Protein AF-A0A632X1U2-F1 (afdb_monomer)

Sequence (63 aa):
MKTFKGLSLVPLDALKSISAIIECGHLMTSCSDKECEEIGDVIIDFARQYAASAHAYAQEEKK

Secondary structure (DSSP, 8-state):
--EETTEE-SHHHHHHHHHHHHHHHHHHHTSS-HHHHHHHHHHHHHHHHHHHHHHHHHHHTT-

Radius of gyration: 13.24 Å; Cα contacts (8 Å, |Δi|>4): 60; chains: 1; bounding box: 28×14×41 Å

Mean predicted aligned error: 2.95 Å

Structure (mmCIF, N/CA/C/O backbone):
data_AF-A0A632X1U2-F1
#
_entry.id   AF-A0A632X1U2-F1
#
loop_
_atom_site.group_PDB
_atom_site.id
_atom_site.type_symbol
_atom_site.label_atom_id
_atom_site.label_alt_id
_atom_site.label_comp_id
_atom_site.label_asym_id
_atom_site.label_entity_id
_atom_site.label_seq_id
_atom_site.pdbx_PDB_ins_code
_atom_site.Cartn_x
_atom_site.Cartn_y
_atom_site.Cartn_z
_atom_site.occupancy
_atom_site.B_iso_or_equiv
_atom_site.auth_seq_id
_atom_site.auth_comp_id
_atom_site.auth_asym_id
_atom_site.auth_atom_id
_atom_site.pdbx_PDB_model_num
ATOM 1 N N . MET A 1 1 ? -2.178 8.084 19.439 1.00 71.12 1 MET A N 1
ATOM 2 C CA . MET A 1 1 ? -2.847 7.571 18.224 1.00 71.12 1 MET A CA 1
ATOM 3 C C . MET A 1 1 ? -2.032 6.395 17.711 1.00 71.12 1 MET A C 1
ATOM 5 O O . MET A 1 1 ? -0.817 6.547 17.616 1.00 71.12 1 MET A O 1
ATOM 9 N N . LYS A 1 2 ? -2.634 5.223 17.465 1.00 87.31 2 LYS A N 1
ATOM 10 C CA . LYS A 1 2 ? -1.886 4.082 16.912 1.00 87.31 2 LYS A CA 1
ATOM 11 C C . LYS A 1 2 ? -1.545 4.397 15.451 1.00 87.31 2 LYS A C 1
ATOM 13 O O . LYS A 1 2 ? -2.390 4.914 14.722 1.00 87.31 2 LYS A O 1
ATOM 18 N N . THR A 1 3 ? -0.306 4.148 15.043 1.00 96.38 3 THR A N 1
ATOM 19 C CA . THR A 1 3 ? 0.177 4.463 13.691 1.00 96.38 3 THR A CA 1
ATOM 20 C C . THR A 1 3 ? 0.964 3.294 13.109 1.00 96.38 3 THR A C 1
ATOM 22 O O . THR A 1 3 ? 1.524 2.485 13.849 1.00 96.38 3 THR A O 1
ATOM 25 N N . PHE A 1 4 ? 1.018 3.209 11.781 1.00 97.00 4 PHE A N 1
ATOM 26 C CA . PHE A 1 4 ? 1.916 2.326 11.040 1.00 97.00 4 PHE A CA 1
ATOM 27 C C . PHE A 1 4 ? 3.000 3.174 10.388 1.00 97.00 4 PHE A C 1
ATOM 29 O O . PHE A 1 4 ? 2.724 3.915 9.449 1.00 97.00 4 PHE A O 1
ATOM 36 N N . LYS A 1 5 ? 4.232 3.102 10.908 1.00 95.69 5 LYS A N 1
ATOM 37 C CA . LYS A 1 5 ? 5.374 3.888 10.399 1.00 95.69 5 LYS A CA 1
ATOM 38 C C . LYS A 1 5 ? 5.049 5.390 10.252 1.00 95.69 5 LYS A C 1
ATOM 40 O O . LYS A 1 5 ? 5.433 6.025 9.279 1.00 95.69 5 LYS A O 1
ATOM 45 N N . GLY A 1 6 ? 4.306 5.944 11.214 1.00 95.75 6 GLY A N 1
ATOM 46 C CA . GLY A 1 6 ? 3.863 7.345 11.212 1.00 95.75 6 GLY A CA 1
ATOM 47 C C . GLY A 1 6 ? 2.553 7.621 10.462 1.00 95.75 6 GLY A C 1
ATOM 48 O O . GLY A 1 6 ? 2.011 8.714 10.596 1.00 95.75 6 GLY A O 1
ATOM 49 N N . LEU A 1 7 ? 1.998 6.645 9.739 1.00 96.75 7 LEU A N 1
ATOM 50 C CA . LEU A 1 7 ? 0.714 6.761 9.042 1.00 96.75 7 LEU A CA 1
ATOM 51 C C . LEU A 1 7 ? -0.461 6.408 9.967 1.00 96.75 7 LEU A C 1
ATOM 53 O O . LEU A 1 7 ? -0.366 5.498 10.795 1.00 96.75 7 LEU A O 1
ATOM 57 N N . SER A 1 8 ? -1.570 7.138 9.837 1.00 97.00 8 SER A N 1
ATOM 58 C CA . SER A 1 8 ? -2.764 6.984 10.679 1.00 97.00 8 SER A CA 1
ATOM 59 C C . SER A 1 8 ? -3.418 5.611 10.515 1.00 97.00 8 SER A C 1
ATOM 61 O O . SER A 1 8 ? -3.778 5.233 9.412 1.00 97.00 8 SER A O 1
ATOM 63 N N . LEU A 1 9 ? -3.663 4.882 11.608 1.00 96.94 9 LEU A N 1
ATOM 64 C CA . LEU A 1 9 ? -4.452 3.643 11.546 1.00 96.94 9 LEU A CA 1
ATOM 65 C C . LEU A 1 9 ? -5.969 3.879 11.612 1.00 96.94 9 LEU A C 1
ATOM 67 O O . LEU A 1 9 ? -6.734 2.922 11.506 1.00 96.94 9 LEU A O 1
ATOM 71 N N . VAL A 1 10 ? -6.423 5.132 11.752 1.00 95.00 10 VAL A N 1
ATOM 72 C CA . VAL A 1 10 ? -7.855 5.465 11.730 1.00 95.00 10 VAL A CA 1
ATOM 73 C C . VAL A 1 10 ? -8.453 4.989 10.399 1.00 95.00 10 VAL A C 1
ATOM 75 O O . VAL A 1 10 ? -7.908 5.338 9.352 1.00 95.00 10 VAL A O 1
ATOM 78 N N . PRO A 1 11 ? -9.569 4.230 10.391 1.00 93.50 11 PRO A N 1
ATOM 79 C CA . PRO A 1 11 ? -9.993 3.478 9.209 1.00 93.50 11 PRO A CA 1
ATOM 80 C C . PRO A 1 11 ? -10.113 4.295 7.918 1.00 93.50 11 PRO A C 1
ATOM 82 O O . PRO A 1 11 ? -9.642 3.859 6.870 1.00 93.50 11 PRO A O 1
ATOM 85 N N . LEU A 1 12 ? -10.714 5.488 7.982 1.00 95.38 12 LEU A N 1
ATOM 86 C CA . LEU A 1 12 ? -10.909 6.327 6.798 1.00 95.38 12 LEU A CA 1
ATOM 87 C C . LEU A 1 12 ? -9.588 6.909 6.270 1.00 95.38 12 LEU A C 1
ATOM 89 O O . LEU A 1 12 ? -9.386 6.967 5.057 1.00 95.38 12 LEU A O 1
ATOM 93 N N . ASP A 1 13 ? -8.688 7.318 7.164 1.00 96.44 13 ASP A N 1
ATOM 94 C CA . ASP A 1 13 ? -7.380 7.868 6.794 1.00 96.44 13 ASP A CA 1
ATOM 95 C C . ASP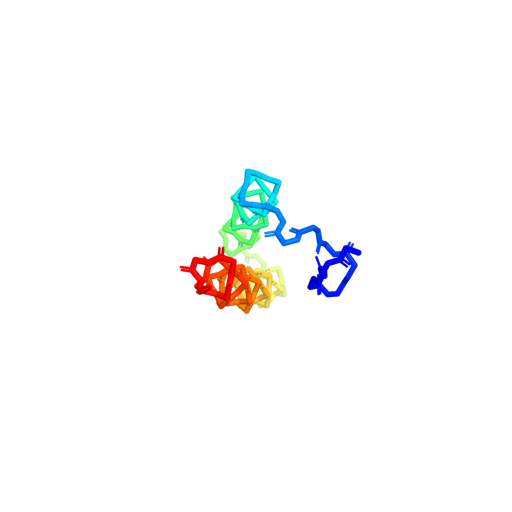 A 1 13 ? -6.460 6.773 6.248 1.00 96.44 13 ASP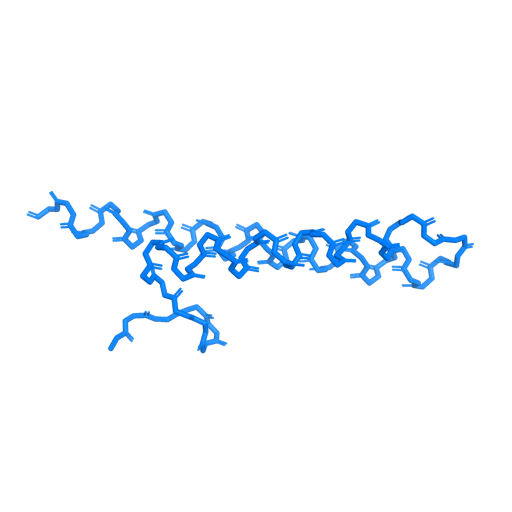 A C 1
ATOM 97 O O . ASP A 1 13 ? -5.776 6.969 5.237 1.00 96.44 13 ASP A O 1
ATOM 101 N N . ALA A 1 14 ? -6.489 5.601 6.890 1.00 97.31 14 ALA A N 1
ATOM 102 C CA . ALA A 1 14 ? -5.759 4.419 6.467 1.00 97.31 14 ALA A CA 1
ATOM 103 C C . ALA A 1 14 ? -6.201 3.979 5.071 1.00 97.31 14 ALA A C 1
ATOM 105 O O . ALA A 1 14 ? -5.357 3.830 4.193 1.00 97.31 14 ALA A O 1
ATOM 106 N N . LEU A 1 15 ? -7.513 3.860 4.828 1.00 97.75 15 LEU A N 1
ATOM 107 C CA . LEU A 1 15 ? -8.060 3.475 3.524 1.00 97.75 15 LEU A CA 1
ATOM 108 C C . LEU A 1 15 ? -7.606 4.423 2.405 1.00 97.75 15 LEU A C 1
ATOM 110 O O . LEU A 1 15 ? -7.128 3.962 1.370 1.00 97.75 15 LEU A O 1
ATOM 114 N N . LYS A 1 16 ? -7.711 5.741 2.624 1.00 98.06 16 LYS A N 1
ATOM 115 C CA . LYS A 1 16 ? -7.264 6.753 1.651 1.00 98.06 16 LYS A CA 1
ATOM 116 C C . LYS A 1 16 ? -5.774 6.624 1.346 1.00 98.06 16 LYS A C 1
ATOM 118 O O . LYS A 1 16 ? -5.379 6.621 0.184 1.00 98.06 16 LY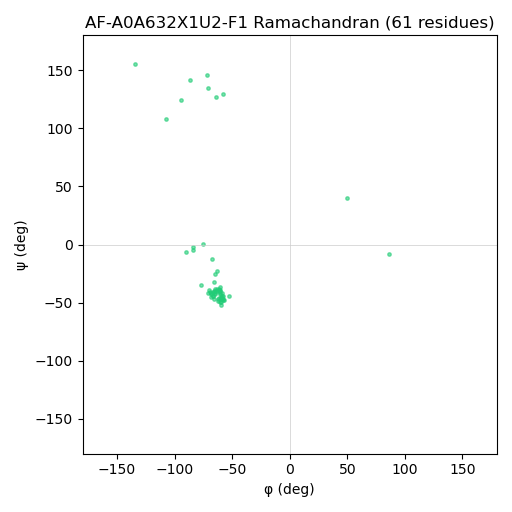S A O 1
ATOM 123 N N . SER A 1 17 ? -4.961 6.488 2.391 1.00 98.06 17 SER A N 1
ATOM 124 C CA . SER A 1 17 ? -3.507 6.390 2.258 1.00 98.06 17 SER A CA 1
ATOM 125 C C . SER A 1 17 ? -3.093 5.100 1.544 1.00 98.06 17 SER A C 1
ATOM 127 O O . SER A 1 17 ? -2.273 5.142 0.635 1.00 98.06 17 SER A O 1
ATOM 129 N N . ILE A 1 18 ? -3.691 3.961 1.907 1.00 98.50 18 ILE A N 1
ATOM 130 C CA . ILE A 1 18 ? -3.438 2.665 1.264 1.00 98.50 18 ILE A CA 1
ATOM 131 C C . ILE A 1 18 ? -3.794 2.733 -0.223 1.00 98.50 18 ILE A C 1
ATOM 133 O O . ILE A 1 18 ? -2.988 2.313 -1.047 1.00 98.50 18 ILE A O 1
ATOM 137 N N . SER A 1 19 ? -4.954 3.303 -0.573 1.00 98.44 19 SER A N 1
ATOM 138 C CA . SER A 1 19 ? -5.374 3.451 -1.972 1.00 98.44 19 SER A CA 1
ATOM 139 C C . SER A 1 19 ? -4.360 4.249 -2.793 1.00 98.44 19 SER A C 1
ATOM 141 O O . SER A 1 19 ? -3.973 3.806 -3.869 1.00 98.44 19 SER A O 1
ATOM 143 N N . ALA A 1 20 ? -3.891 5.386 -2.270 1.00 98.44 20 ALA A N 1
ATOM 144 C CA . ALA A 1 20 ? -2.907 6.224 -2.957 1.00 98.44 20 ALA A CA 1
ATOM 145 C C . ALA A 1 20 ? -1.547 5.520 -3.127 1.00 98.44 20 ALA A C 1
ATOM 147 O O . ALA A 1 20 ? -0.904 5.646 -4.166 1.00 98.44 20 ALA A O 1
ATOM 148 N N . ILE A 1 21 ? -1.110 4.753 -2.122 1.00 98.50 21 ILE A N 1
ATOM 149 C CA . ILE A 1 21 ? 0.149 3.997 -2.188 1.00 98.50 21 ILE A CA 1
ATOM 150 C C . ILE A 1 21 ? 0.042 2.863 -3.218 1.00 98.50 21 ILE A C 1
ATOM 152 O O . ILE A 1 21 ? 0.968 2.679 -4.002 1.00 98.50 21 ILE A O 1
ATOM 156 N N . ILE A 1 22 ? -1.083 2.137 -3.262 1.00 98.38 22 ILE A N 1
ATOM 157 C CA . ILE A 1 22 ? -1.318 1.085 -4.267 1.00 98.38 22 ILE A CA 1
ATOM 158 C C . ILE A 1 22 ? -1.311 1.674 -5.676 1.00 98.38 22 ILE A C 1
ATOM 160 O O . ILE A 1 22 ? -0.658 1.120 -6.554 1.00 98.38 22 ILE A O 1
ATOM 164 N N . GLU A 1 23 ? -2.001 2.796 -5.893 1.00 98.12 23 GLU A N 1
ATOM 165 C CA . GLU A 1 23 ? -2.022 3.471 -7.194 1.00 98.12 23 GLU A CA 1
ATOM 166 C C . GLU A 1 23 ? -0.611 3.885 -7.634 1.00 98.12 23 GLU A C 1
ATOM 168 O O . GLU A 1 23 ? -0.208 3.597 -8.760 1.00 98.12 23 GLU A O 1
ATOM 173 N N . CYS A 1 24 ? 0.180 4.465 -6.726 1.00 97.81 24 CYS A N 1
ATOM 174 C CA . CYS A 1 24 ? 1.577 4.814 -6.985 1.00 97.81 24 CYS A CA 1
ATOM 175 C C . CYS A 1 24 ? 2.419 3.582 -7.359 1.00 97.81 24 CYS A C 1
ATOM 177 O O . CYS A 1 24 ? 3.087 3.579 -8.393 1.00 97.81 24 CYS A O 1
ATOM 179 N N . GLY A 1 25 ? 2.337 2.509 -6.567 1.00 97.94 25 GLY A N 1
ATOM 180 C CA . GLY A 1 25 ? 3.050 1.263 -6.853 1.00 97.94 25 GLY A CA 1
ATOM 181 C C . GLY A 1 25 ? 2.630 0.643 -8.188 1.00 97.94 25 GLY A C 1
ATOM 182 O O . GLY A 1 25 ? 3.468 0.142 -8.935 1.00 97.94 25 GLY A O 1
ATOM 183 N N . HIS A 1 26 ? 1.351 0.743 -8.552 1.00 97.50 26 HIS A N 1
ATOM 184 C CA . HIS A 1 26 ? 0.856 0.243 -9.831 1.00 97.50 26 HIS A CA 1
ATOM 185 C C . HIS A 1 26 ? 1.372 1.050 -11.032 1.00 97.50 26 HIS A C 1
ATOM 187 O O . HIS A 1 26 ? 1.783 0.474 -12.040 1.00 97.50 26 HIS A O 1
ATOM 193 N N . LEU A 1 27 ? 1.404 2.381 -10.926 1.00 97.12 27 LEU A N 1
ATOM 194 C CA . LEU A 1 27 ? 1.994 3.236 -11.961 1.00 97.12 27 LEU A CA 1
ATOM 195 C C . LEU A 1 27 ? 3.482 2.921 -12.160 1.00 97.12 27 LEU A C 1
ATOM 197 O O . LEU A 1 27 ? 3.950 2.852 -13.295 1.00 97.12 27 LEU A O 1
ATOM 201 N N . MET A 1 28 ? 4.208 2.677 -11.067 1.00 96.88 28 MET A N 1
ATOM 202 C CA . MET A 1 28 ? 5.627 2.324 -11.109 1.00 96.88 28 MET A CA 1
ATOM 203 C C . MET A 1 28 ? 5.881 0.942 -11.721 1.00 96.88 28 MET A C 1
ATOM 205 O O . MET A 1 28 ? 6.710 0.830 -12.618 1.00 96.88 28 MET A O 1
ATOM 209 N N . THR A 1 29 ? 5.111 -0.078 -11.328 1.00 95.75 29 THR A N 1
ATOM 210 C CA . THR A 1 29 ? 5.181 -1.429 -11.935 1.00 95.75 29 THR A CA 1
ATOM 211 C C . THR A 1 29 ? 4.808 -1.455 -13.414 1.00 95.75 29 THR A C 1
ATOM 213 O O . THR A 1 29 ? 5.237 -2.339 -14.145 1.00 95.75 29 THR A O 1
ATOM 216 N N . SER A 1 30 ? 4.042 -0.471 -13.886 1.00 93.94 30 SER A N 1
ATOM 217 C CA . SER A 1 30 ? 3.667 -0.353 -15.300 1.00 93.94 30 SER A CA 1
ATOM 218 C C . SER A 1 30 ? 4.725 0.356 -16.161 1.00 93.94 30 SER A C 1
ATOM 220 O O . SER A 1 30 ? 4.552 0.468 -17.377 1.00 93.94 30 SER A O 1
ATOM 222 N N . CYS A 1 31 ? 5.801 0.874 -15.561 1.00 89.06 31 CYS A N 1
ATOM 223 C CA . CYS A 1 31 ? 6.889 1.508 -16.300 1.00 89.06 31 CYS A CA 1
ATOM 224 C C . CYS A 1 31 ? 7.717 0.455 -17.052 1.00 89.06 31 CYS A C 1
ATOM 226 O O . CYS A 1 31 ? 7.942 -0.643 -16.564 1.00 89.06 31 CYS A O 1
ATOM 228 N N . SER A 1 32 ? 8.236 0.798 -18.236 1.00 87.69 32 SER A N 1
ATOM 229 C CA . SER A 1 32 ? 9.129 -0.095 -19.003 1.00 87.69 32 SER A CA 1
ATOM 230 C C . SER A 1 32 ? 10.555 -0.179 -18.438 1.00 87.69 32 SER A C 1
ATOM 232 O O . SER A 1 32 ? 11.411 -0.847 -19.015 1.00 87.69 32 SER A O 1
ATOM 234 N N . ASP A 1 33 ? 10.818 0.540 -17.350 1.00 95.38 33 ASP A N 1
ATOM 235 C CA . ASP A 1 33 ? 12.088 0.559 -16.643 1.00 95.38 33 ASP A CA 1
ATOM 236 C C . ASP A 1 33 ? 12.057 -0.455 -15.489 1.00 95.38 33 ASP A C 1
ATOM 238 O O . ASP A 1 33 ? 11.177 -0.403 -14.630 1.00 95.38 33 ASP A O 1
ATOM 242 N N . LYS A 1 34 ? 13.023 -1.379 -15.479 1.00 94.94 34 LYS A N 1
ATOM 243 C CA . LYS A 1 34 ? 13.073 -2.496 -14.522 1.00 94.94 34 LYS A CA 1
ATOM 244 C C . LYS A 1 34 ? 13.299 -2.040 -13.079 1.00 94.94 34 LYS A C 1
ATOM 246 O O . LYS A 1 34 ? 12.805 -2.676 -12.156 1.00 94.94 34 LYS A O 1
ATOM 251 N N . GLU A 1 35 ? 14.041 -0.956 -12.874 1.00 95.75 35 GLU A N 1
ATOM 252 C CA . GLU A 1 35 ? 14.256 -0.401 -11.535 1.00 95.75 35 GLU A CA 1
ATOM 253 C C . GLU A 1 35 ? 12.951 0.208 -11.004 1.00 95.75 35 GLU A C 1
ATOM 255 O O . GLU A 1 35 ? 12.578 -0.016 -9.852 1.00 95.75 35 GLU A O 1
ATOM 260 N N . CYS A 1 36 ? 12.199 0.901 -11.863 1.00 95.12 36 CYS A N 1
ATOM 261 C CA . CYS A 1 36 ? 10.868 1.402 -11.526 1.00 95.12 36 CYS A CA 1
ATOM 262 C C . CYS A 1 36 ? 9.891 0.266 -11.196 1.00 95.12 36 CYS A C 1
ATOM 264 O O . CYS A 1 36 ? 9.122 0.397 -10.242 1.00 95.12 36 CYS A O 1
ATOM 266 N N . GLU A 1 37 ? 9.945 -0.846 -11.933 1.00 96.44 37 GLU A N 1
ATOM 267 C CA . GLU A 1 37 ? 9.133 -2.034 -11.655 1.00 96.44 37 GLU A CA 1
ATOM 268 C C . GLU A 1 37 ? 9.416 -2.597 -10.255 1.00 96.44 37 GLU A C 1
ATOM 270 O O . GLU A 1 37 ? 8.503 -2.721 -9.436 1.00 96.44 37 GLU A O 1
ATOM 275 N N . GLU A 1 38 ? 10.693 -2.833 -9.937 1.00 97.06 38 GLU A N 1
ATOM 276 C CA . GLU A 1 38 ? 11.128 -3.365 -8.638 1.00 97.06 38 GLU A CA 1
ATOM 277 C C . GLU A 1 38 ? 10.758 -2.425 -7.474 1.00 97.06 38 GLU A C 1
ATOM 279 O O . GLU A 1 38 ? 10.315 -2.879 -6.415 1.00 97.06 38 GLU A O 1
ATOM 284 N N . ILE A 1 39 ? 10.877 -1.104 -7.659 1.00 97.94 39 ILE A N 1
ATOM 285 C CA . ILE A 1 39 ? 10.429 -0.126 -6.654 1.00 97.94 39 ILE A CA 1
ATOM 286 C C . ILE A 1 39 ? 8.903 -0.177 -6.494 1.00 97.94 39 ILE A C 1
ATOM 288 O O . ILE A 1 39 ? 8.396 -0.099 -5.371 1.00 97.94 39 ILE A O 1
ATOM 292 N N . GLY A 1 40 ? 8.164 -0.328 -7.594 1.00 97.88 40 GLY A N 1
ATOM 293 C CA . GLY A 1 40 ? 6.712 -0.469 -7.574 1.00 97.88 40 GLY A CA 1
ATOM 294 C C . GLY A 1 40 ? 6.255 -1.665 -6.735 1.00 97.88 40 GLY A C 1
ATOM 295 O O . GLY A 1 40 ? 5.368 -1.512 -5.889 1.00 97.88 40 GLY A O 1
ATOM 296 N N . ASP A 1 41 ? 6.915 -2.815 -6.875 1.00 97.69 41 ASP A N 1
ATOM 297 C CA . ASP A 1 41 ? 6.649 -4.007 -6.058 1.00 97.69 41 ASP A CA 1
ATOM 298 C C . ASP A 1 41 ? 6.876 -3.749 -4.562 1.00 97.69 41 ASP A C 1
ATOM 300 O O . ASP A 1 41 ? 6.056 -4.135 -3.720 1.00 97.69 41 ASP A O 1
ATOM 304 N N . VAL A 1 42 ? 7.950 -3.034 -4.212 1.00 98.38 42 VAL A N 1
ATOM 305 C CA . VAL A 1 42 ? 8.239 -2.646 -2.820 1.00 98.38 42 VAL A CA 1
ATOM 306 C C . VAL A 1 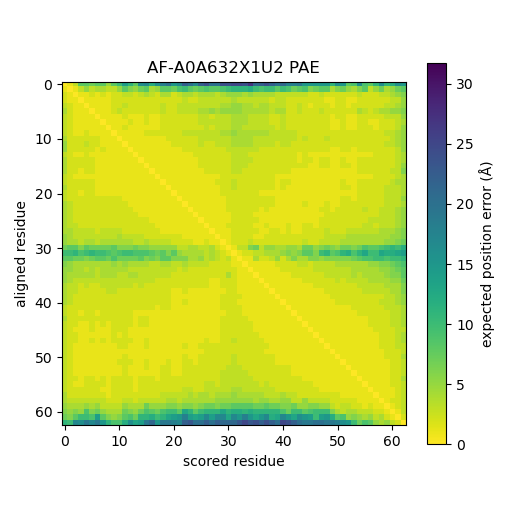42 ? 7.146 -1.727 -2.259 1.00 98.38 42 VAL A C 1
ATOM 308 O O . VAL A 1 42 ? 6.736 -1.882 -1.104 1.00 98.38 42 VAL A O 1
ATOM 311 N N . ILE A 1 43 ? 6.637 -0.789 -3.061 1.00 98.44 43 ILE A N 1
ATOM 312 C CA . ILE A 1 43 ? 5.542 0.112 -2.668 1.00 98.44 43 ILE A CA 1
ATOM 313 C C . ILE A 1 43 ? 4.241 -0.674 -2.437 1.00 98.44 43 ILE A C 1
ATOM 315 O O . ILE A 1 43 ? 3.539 -0.433 -1.448 1.00 98.44 43 ILE A O 1
ATOM 319 N N . ILE A 1 44 ? 3.930 -1.643 -3.300 1.00 98.44 44 ILE A N 1
ATOM 320 C CA . ILE A 1 44 ? 2.747 -2.502 -3.149 1.00 98.44 44 ILE A CA 1
ATOM 321 C C . ILE A 1 44 ? 2.863 -3.363 -1.883 1.00 98.44 44 ILE A C 1
ATOM 323 O O . ILE A 1 44 ? 1.900 -3.458 -1.112 1.00 98.44 44 ILE A O 1
ATOM 327 N N . ASP A 1 45 ? 4.037 -3.939 -1.604 1.00 98.56 45 ASP A N 1
ATOM 328 C CA . ASP A 1 45 ? 4.246 -4.699 -0.368 1.00 98.56 45 ASP A CA 1
ATOM 329 C C . ASP A 1 45 ? 4.103 -3.813 0.880 1.00 98.56 45 ASP A C 1
ATOM 331 O O . ASP A 1 45 ? 3.473 -4.212 1.866 1.00 98.56 45 ASP A O 1
ATOM 335 N N . PHE A 1 46 ? 4.587 -2.569 0.825 1.00 98.56 46 PHE A N 1
ATOM 336 C CA . PHE A 1 46 ? 4.367 -1.598 1.896 1.00 98.56 46 PHE A CA 1
ATOM 337 C C . PHE A 1 46 ? 2.871 -1.346 2.140 1.00 98.56 46 PHE A C 1
ATOM 339 O O . PHE A 1 46 ? 2.424 -1.374 3.293 1.00 98.56 46 PHE A O 1
ATOM 346 N N . ALA A 1 47 ? 2.076 -1.152 1.081 1.00 98.62 47 ALA A N 1
ATOM 347 C CA . ALA A 1 47 ? 0.628 -0.978 1.201 1.00 98.62 47 ALA A CA 1
ATOM 348 C C . ALA A 1 47 ? -0.052 -2.206 1.827 1.00 98.62 47 ALA A C 1
ATOM 350 O O . ALA A 1 47 ? -0.938 -2.059 2.672 1.00 98.62 47 ALA A O 1
ATOM 351 N N . ARG A 1 48 ? 0.398 -3.419 1.480 1.00 98.50 48 ARG A N 1
ATOM 352 C CA . ARG A 1 48 ? -0.097 -4.673 2.068 1.00 98.50 48 ARG A CA 1
ATOM 353 C C . ARG A 1 48 ? 0.181 -4.749 3.571 1.00 98.50 48 ARG A C 1
ATOM 355 O O . ARG A 1 48 ? -0.724 -5.068 4.345 1.00 98.50 48 ARG A O 1
ATOM 362 N N . GLN A 1 49 ? 1.404 -4.429 4.000 1.00 98.56 49 GLN A N 1
ATOM 363 C CA . GLN A 1 49 ? 1.771 -4.393 5.424 1.00 98.56 49 GLN A CA 1
ATOM 364 C C . GLN A 1 49 ? 0.950 -3.350 6.197 1.00 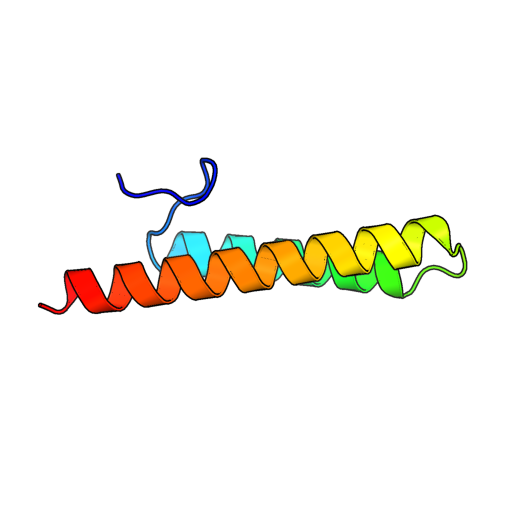98.56 49 GLN A C 1
ATOM 366 O O . GLN A 1 49 ? 0.516 -3.590 7.331 1.00 98.56 49 GLN A O 1
ATOM 371 N N . TYR A 1 50 ? 0.697 -2.201 5.568 1.00 98.44 50 TYR A N 1
ATOM 372 C CA . TYR A 1 50 ? -0.131 -1.156 6.149 1.00 98.44 50 TYR A CA 1
ATOM 373 C C . TYR A 1 50 ? -1.589 -1.610 6.300 1.00 98.44 50 TYR A C 1
ATOM 375 O O . TYR A 1 50 ? -2.157 -1.487 7.386 1.00 98.44 50 TYR A O 1
ATOM 383 N N . ALA A 1 51 ? -2.172 -2.218 5.265 1.00 98.31 51 ALA A N 1
ATOM 384 C CA . ALA A 1 51 ? -3.529 -2.758 5.310 1.00 98.31 51 ALA A CA 1
ATOM 385 C C . ALA A 1 51 ? -3.701 -3.820 6.408 1.00 98.31 51 ALA A C 1
ATOM 387 O O . ALA A 1 51 ? -4.685 -3.783 7.149 1.00 98.31 51 ALA A O 1
ATOM 388 N N . ALA A 1 52 ? -2.722 -4.715 6.576 1.00 98.12 52 ALA A N 1
ATOM 389 C CA . ALA A 1 52 ? -2.724 -5.700 7.657 1.00 98.12 52 ALA A CA 1
ATOM 390 C C . ALA A 1 52 ? -2.723 -5.031 9.044 1.00 98.12 52 ALA A C 1
ATOM 392 O O . ALA A 1 52 ? -3.491 -5.415 9.928 1.00 98.12 52 ALA A O 1
ATOM 393 N N . SER A 1 53 ? -1.914 -3.982 9.218 1.00 97.75 53 SER A N 1
ATOM 394 C CA . SER A 1 53 ? -1.852 -3.219 10.470 1.00 97.75 53 SER A CA 1
ATOM 395 C C . SER A 1 53 ? -3.156 -2.464 10.755 1.00 97.75 53 SER A C 1
ATOM 397 O O . SER A 1 53 ? -3.627 -2.453 11.893 1.00 97.75 53 SER A O 1
ATOM 399 N N . ALA A 1 54 ? -3.769 -1.866 9.727 1.00 97.06 54 ALA A N 1
ATOM 400 C CA . ALA A 1 54 ? -5.057 -1.178 9.830 1.00 97.06 54 ALA A CA 1
ATOM 401 C C . ALA A 1 54 ? -6.192 -2.147 10.184 1.00 97.06 54 ALA A C 1
ATOM 403 O O . ALA A 1 54 ? -7.034 -1.835 11.025 1.00 97.06 54 ALA A O 1
ATOM 404 N N . HIS A 1 55 ? -6.183 -3.348 9.602 1.00 96.31 55 HIS A N 1
ATOM 405 C CA . HIS A 1 55 ? -7.138 -4.395 9.944 1.00 96.31 55 HIS A CA 1
ATOM 406 C C . HIS A 1 55 ? -7.009 -4.832 11.408 1.00 96.31 55 HIS A C 1
ATOM 408 O O . HIS A 1 55 ? -8.011 -4.85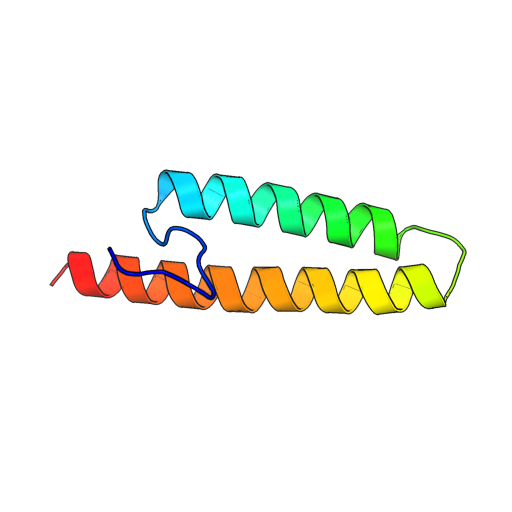7 12.121 1.00 96.31 55 HIS A O 1
ATOM 414 N N . ALA A 1 56 ? -5.786 -5.118 11.871 1.00 96.12 56 ALA A N 1
ATOM 415 C CA . ALA A 1 56 ? -5.535 -5.504 13.258 1.00 96.12 56 ALA A CA 1
ATOM 416 C C . ALA A 1 56 ? -6.005 -4.420 14.242 1.00 96.12 56 ALA A C 1
ATOM 418 O O . ALA A 1 56 ? -6.706 -4.722 15.205 1.00 96.12 56 ALA A O 1
ATOM 419 N N . TYR A 1 57 ? -5.707 -3.149 13.952 1.00 95.00 57 TYR A N 1
ATOM 420 C CA . TYR A 1 57 ? -6.206 -2.019 14.737 1.00 95.00 57 TYR A CA 1
ATOM 421 C C . TYR A 1 57 ? -7.741 -1.974 14.785 1.00 95.00 57 TYR A C 1
ATOM 423 O O . TYR A 1 57 ? -8.324 -1.897 15.862 1.00 95.00 57 TYR A O 1
ATOM 431 N N . ALA A 1 58 ? -8.412 -2.109 13.639 1.00 92.94 58 ALA A N 1
ATOM 432 C CA . ALA A 1 58 ? -9.873 -2.110 13.584 1.00 92.94 58 ALA A CA 1
ATOM 433 C C . ALA A 1 58 ? -10.519 -3.306 14.313 1.00 92.94 58 ALA A C 1
ATOM 435 O O . ALA A 1 58 ? -11.675 -3.216 14.720 1.00 92.94 58 ALA A O 1
ATOM 436 N N . GLN A 1 59 ? -9.818 -4.437 14.453 1.00 93.25 59 GLN A N 1
ATOM 437 C CA . GLN A 1 59 ? -10.279 -5.572 15.259 1.00 93.25 59 GLN A CA 1
ATOM 438 C C . GLN A 1 59 ? -10.092 -5.340 16.761 1.00 93.25 59 GLN A C 1
ATOM 440 O O . GLN A 1 59 ? -10.917 -5.808 17.541 1.00 93.25 59 GLN A O 1
ATOM 445 N N .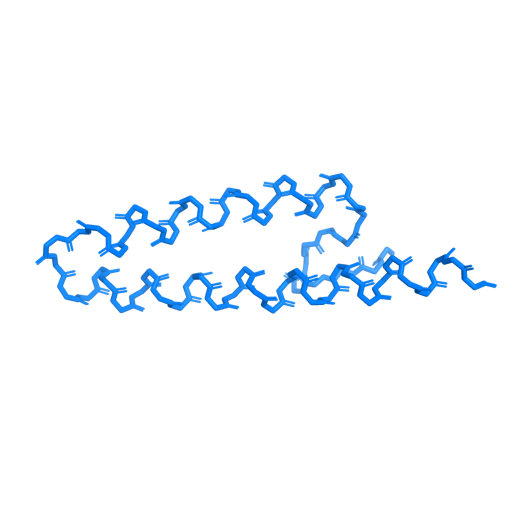 GLU A 1 60 ? -9.029 -4.644 17.168 1.00 91.81 60 GLU A N 1
ATOM 446 C CA . GLU A 1 60 ? -8.796 -4.268 18.567 1.00 91.81 60 GLU A CA 1
ATOM 447 C C . GLU A 1 60 ? -9.847 -3.274 19.068 1.00 91.81 60 GLU A C 1
ATOM 449 O O . GLU A 1 60 ? -10.404 -3.492 20.134 1.00 91.81 60 GLU A O 1
ATOM 454 N N . GLU A 1 61 ? -10.190 -2.252 18.279 1.00 85.00 61 GLU A N 1
ATOM 455 C CA . GLU A 1 61 ? -11.194 -1.230 18.646 1.00 85.00 61 GLU A CA 1
ATOM 456 C C . GLU A 1 61 ? -12.634 -1.775 18.733 1.00 85.00 61 GLU A C 1
ATOM 458 O O . GLU A 1 61 ? -13.538 -1.095 19.209 1.00 85.00 61 GLU A O 1
ATOM 463 N N . LYS A 1 62 ? -12.876 -2.996 18.239 1.00 79.69 62 LYS A N 1
ATOM 464 C CA . LYS A 1 62 ? -14.173 -3.685 18.344 1.00 79.69 62 LYS A CA 1
ATOM 465 C C . LYS A 1 62 ? -14.307 -4.541 19.608 1.00 79.69 62 LYS A C 1
ATOM 467 O O . LYS A 1 62 ? -15.372 -5.128 19.799 1.00 79.69 62 LYS A O 1
ATOM 472 N N . LYS A 1 63 ? -13.239 -4.685 20.395 1.00 61.72 63 LYS A N 1
ATOM 473 C CA . LYS A 1 63 ? -13.223 -5.431 21.661 1.00 61.72 63 LYS A CA 1
ATOM 474 C C . LYS A 1 63 ? -13.491 -4.501 22.833 1.00 61.72 63 LYS A C 1
ATOM 476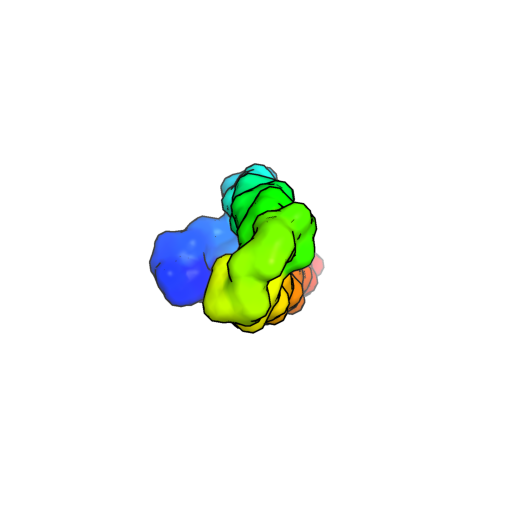 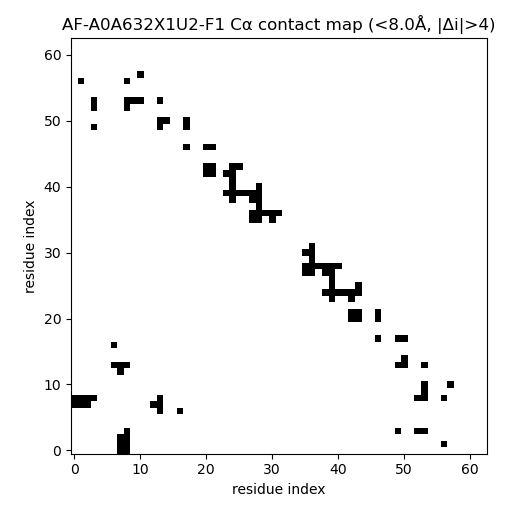O O . LYS A 1 63 ? -14.146 -4.984 23.779 1.00 61.72 63 LYS A O 1
#

pLDDT: mean 95.04, std 6.31, range [61.72, 98.62]

Solvent-accessible surface area (backbone atoms only — not comparable to full-atom values): 3396 Å² total; per-residue (Å²): 130,72,56,57,98,85,39,56,36,53,68,73,58,31,52,55,50,38,52,54,37,38,53,51,13,50,57,28,46,68,41,97,44,68,69,44,22,57,51,10,53,53,38,37,51,50,28,52,56,47,52,54,52,32,50,54,48,59,56,57,79,72,109

Organism: Salmonella enterica I (NCBI:txid59201)

Nearest PDB structures (foldseek):
  7ytj-assembly1_A  TM=7.334E-01  e=3.084E+00  Saccharomyces cerevisiae
  5wbx-assembly1_B  TM=6.583E-01  e=6.277E+00  Homo sapiens

Foldseek 3Di:
DDADVNFDLPPVSLVVVLVVLLVCLVVQCPDPDVVSNVVSVVSNVVSVVSVVVSVVVVVVVVD